Protein AF-A0A3B8UYK1-F1 (afdb_monomer_lite)

Secondary structure (DSSP, 8-state):
-HHHHHHHHHHHHTTTSTT---EE--HHHHHHHHHHHHHHHHTT--HHHHT--SS--BTTEEEETTEEEE--EE---S---TTS----HHHHHHHHHHHHHHHHHHHHHHHHHHHHHHHHHHT--

Sequence (125 aa):
TWKRNELLQDNISNIDTPGYRTRDVPVSEFQAAMRAARDRERSGIDMVSQGAGVFEDRAGIRFSDRSIELRPVEQGDNLLYHDGNDRNLEQLMQGLTENAMTFRFASELFRKSHDILRAAIRERP

Radius of gyration: 19.41 Å; chains: 1; bounding box: 40×34×56 Å

pLDDT: mean 79.28, std 11.57, range [50.59, 95.31]

Foldseek 3Di:
DVVQVVQLVVCVVCLVPQQDFRWGWPVVVVVVQVVVLVVCVVVVPPVVVVVRDSGDDDPQWDDDPPDIHGRIDTPDDPPQDPRRGDNPVVVSVVSVVVVVVVVVVVVVVVVVVVVVVVVVVVPPD

Structure (mmCIF, N/CA/C/O backbone):
data_AF-A0A3B8UYK1-F1
#
_entry.id   AF-A0A3B8UYK1-F1
#
loop_
_atom_site.group_PDB
_atom_site.id
_atom_site.type_symbol
_atom_site.label_atom_id
_atom_site.label_alt_id
_atom_site.label_comp_id
_atom_site.label_asym_id
_atom_site.label_entity_id
_atom_site.label_seq_id
_atom_site.pdbx_PDB_ins_code
_atom_site.Cartn_x
_atom_site.Cartn_y
_atom_site.Cartn_z
_atom_site.occupancy
_atom_site.B_iso_or_equiv
_atom_site.auth_seq_id
_atom_site.auth_comp_id
_atom_site.auth_asym_id
_atom_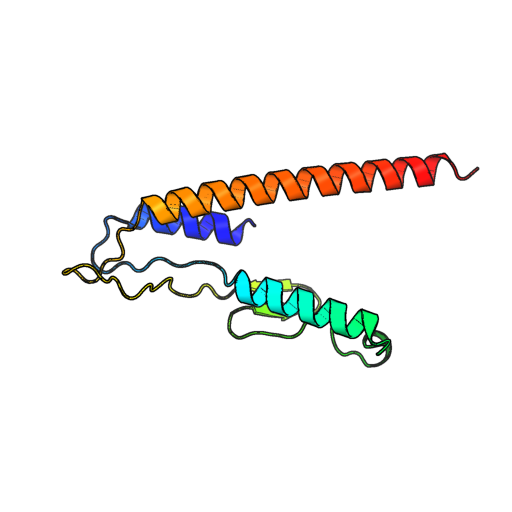site.auth_atom_id
_atom_site.pdbx_PDB_model_num
ATOM 1 N N . THR A 1 1 ? -0.490 -0.292 -1.442 1.00 62.81 1 THR A N 1
ATOM 2 C CA . THR A 1 1 ? -0.306 0.631 -0.297 1.00 62.81 1 THR A CA 1
ATOM 3 C C . THR A 1 1 ? -1.605 1.276 0.153 1.00 62.81 1 THR A C 1
ATOM 5 O O . THR A 1 1 ? -1.890 1.232 1.341 1.00 62.81 1 THR A O 1
ATOM 8 N N . TRP A 1 2 ? -2.430 1.799 -0.767 1.00 78.50 2 TRP A N 1
ATOM 9 C CA . TRP A 1 2 ? -3.728 2.413 -0.431 1.00 78.50 2 TRP A CA 1
ATOM 10 C C . TRP A 1 2 ? -4.655 1.469 0.362 1.00 78.50 2 TRP A C 1
ATOM 12 O O . TRP A 1 2 ? -5.131 1.838 1.428 1.00 78.50 2 TRP A O 1
ATOM 22 N N . LYS A 1 3 ? -4.794 0.213 -0.088 1.00 83.88 3 LYS A N 1
ATOM 23 C CA . LYS A 1 3 ? -5.695 -0.764 0.538 1.00 83.88 3 LYS A CA 1
ATOM 24 C C . LYS A 1 3 ? -5.285 -1.156 1.960 1.00 83.88 3 LYS A C 1
ATOM 26 O O . LYS A 1 3 ? -6.135 -1.281 2.826 1.00 83.88 3 LYS A O 1
ATOM 31 N N . ARG A 1 4 ? -3.978 -1.308 2.211 1.00 85.38 4 ARG A N 1
ATOM 32 C CA . ARG A 1 4 ? -3.447 -1.574 3.559 1.00 85.38 4 ARG A CA 1
ATOM 33 C C . ARG A 1 4 ? -3.725 -0.404 4.501 1.00 85.38 4 ARG A C 1
ATOM 35 O O . ARG A 1 4 ? -4.130 -0.617 5.631 1.00 85.38 4 ARG A O 1
ATOM 42 N N . ASN A 1 5 ? -3.539 0.828 4.024 1.00 86.81 5 ASN A N 1
ATOM 43 C CA . ASN A 1 5 ? -3.817 2.022 4.819 1.00 86.81 5 ASN A CA 1
ATOM 44 C C . ASN A 1 5 ? -5.304 2.150 5.183 1.00 86.81 5 ASN A C 1
ATOM 46 O O . ASN A 1 5 ? -5.615 2.469 6.322 1.00 86.81 5 ASN A O 1
ATOM 50 N N . GLU A 1 6 ? -6.202 1.879 4.233 1.00 87.94 6 GLU A N 1
ATOM 51 C CA . GLU A 1 6 ? -7.652 1.853 4.471 1.00 87.94 6 GLU A CA 1
ATOM 52 C C . GLU A 1 6 ? -8.018 0.853 5.581 1.00 87.94 6 GLU A C 1
ATOM 54 O O . GLU A 1 6 ? -8.705 1.220 6.528 1.00 87.94 6 GLU A O 1
ATOM 59 N N . LEU A 1 7 ? -7.484 -0.372 5.523 1.00 88.62 7 LEU A N 1
ATOM 60 C CA . LEU A 1 7 ? -7.725 -1.395 6.548 1.00 88.62 7 LEU A CA 1
ATOM 61 C C . LEU A 1 7 ? -7.158 -1.013 7.919 1.00 88.62 7 LEU A C 1
ATOM 63 O O . LEU A 1 7 ? -7.801 -1.252 8.932 1.00 88.62 7 LEU A O 1
ATOM 67 N N . LEU A 1 8 ? -5.969 -0.404 7.971 1.00 87.81 8 LEU A N 1
ATOM 68 C CA . LEU A 1 8 ? -5.386 0.042 9.238 1.00 87.81 8 LEU A CA 1
ATOM 69 C C . LEU A 1 8 ? -6.230 1.145 9.889 1.00 87.81 8 LEU A C 1
ATOM 71 O O . LEU A 1 8 ? -6.422 1.119 11.101 1.00 87.81 8 LEU A O 1
ATOM 75 N N . GLN A 1 9 ? -6.759 2.082 9.096 1.00 88.62 9 GLN A N 1
ATOM 76 C CA . GLN A 1 9 ? -7.676 3.109 9.598 1.00 88.62 9 GLN A CA 1
ATOM 77 C C . GLN A 1 9 ? -8.976 2.491 10.122 1.00 88.62 9 GLN A C 1
ATOM 79 O O . GLN A 1 9 ? -9.385 2.816 11.234 1.00 88.62 9 GLN A O 1
ATOM 84 N N . ASP A 1 10 ? -9.564 1.559 9.369 1.00 89.19 10 ASP A N 1
ATOM 85 C CA . ASP A 1 10 ? -10.775 0.833 9.767 1.00 89.19 10 ASP A CA 1
ATOM 86 C C . ASP A 1 10 ? -10.565 0.038 11.069 1.00 89.19 10 ASP A C 1
ATOM 88 O O . ASP A 1 10 ? -11.365 0.123 12.000 1.00 89.19 10 ASP A O 1
ATOM 92 N N . ASN A 1 11 ? -9.425 -0.647 11.205 1.00 88.56 11 ASN A N 1
ATOM 93 C CA . ASN A 1 11 ? -9.071 -1.373 12.427 1.00 88.56 11 ASN A CA 1
ATOM 94 C C . ASN A 1 11 ? -8.950 -0.454 13.649 1.00 88.56 11 ASN A C 1
ATOM 96 O O . ASN A 1 11 ? -9.392 -0.822 14.732 1.00 88.56 11 ASN A O 1
ATOM 100 N N . ILE A 1 12 ? -8.363 0.737 13.493 1.00 87.25 12 ILE A N 1
ATOM 101 C CA . ILE A 1 12 ? -8.212 1.696 14.599 1.00 87.25 12 ILE A CA 1
ATOM 102 C C . ILE A 1 12 ? -9.565 2.272 15.004 1.00 87.25 12 ILE A C 1
ATOM 104 O O . ILE A 1 12 ? -9.832 2.414 16.194 1.00 87.25 12 ILE A O 1
ATOM 108 N N . SER A 1 13 ? -10.429 2.588 14.037 1.00 87.94 13 SER A N 1
ATOM 109 C CA . SER A 1 13 ? -11.778 3.084 14.323 1.00 87.94 13 SER A CA 1
ATOM 110 C C . SER A 1 13 ? -12.642 2.053 15.047 1.00 87.94 13 SER A C 1
ATOM 112 O O . SER A 1 13 ? -13.459 2.434 15.882 1.00 87.94 13 SER A O 1
ATOM 114 N N . ASN A 1 14 ? -12.441 0.764 14.766 1.00 86.50 14 ASN A N 1
ATOM 115 C CA . ASN A 1 14 ? -13.242 -0.316 15.336 1.00 86.50 14 ASN A CA 1
ATOM 116 C C . ASN A 1 14 ? -12.577 -1.047 16.514 1.00 86.50 14 ASN A C 1
ATOM 118 O O . ASN A 1 14 ? -13.150 -2.016 17.004 1.00 86.50 14 ASN A O 1
ATOM 122 N N . ILE A 1 15 ? -11.423 -0.594 17.015 1.00 83.75 15 ILE A N 1
ATOM 123 C CA . ILE A 1 15 ? -10.671 -1.300 18.069 1.00 83.75 15 ILE A CA 1
ATOM 124 C C . ILE A 1 15 ? -11.477 -1.506 19.364 1.00 83.75 15 ILE A C 1
ATOM 126 O O . ILE A 1 15 ? -11.358 -2.537 20.025 1.00 83.75 15 ILE A O 1
ATOM 130 N N . ASP A 1 16 ? -12.350 -0.554 19.698 1.00 80.81 16 ASP A N 1
ATOM 131 C CA . ASP A 1 16 ? -13.222 -0.616 20.875 1.00 80.81 16 ASP A CA 1
ATOM 132 C C . ASP A 1 16 ? -14.561 -1.322 20.601 1.00 80.81 16 ASP A C 1
ATOM 134 O O . ASP A 1 16 ? -15.383 -1.474 21.508 1.00 80.81 16 ASP A O 1
ATOM 138 N N . THR A 1 17 ? -14.798 -1.775 19.365 1.00 83.12 17 THR A N 1
ATOM 139 C CA . THR A 1 17 ? -16.037 -2.457 18.978 1.00 83.12 17 THR A CA 1
ATOM 140 C C . THR A 1 17 ? -16.013 -3.907 19.475 1.00 83.12 17 THR A C 1
ATOM 142 O O . THR A 1 17 ? -15.138 -4.677 19.073 1.00 83.12 17 THR A O 1
ATOM 145 N N . PRO A 1 18 ? -16.968 -4.332 20.327 1.00 77.38 18 PRO A N 1
ATOM 146 C CA . PRO A 1 18 ? -17.000 -5.701 20.835 1.00 77.38 18 PRO A CA 1
ATOM 147 C C . PRO A 1 18 ? -17.088 -6.743 19.712 1.00 77.38 18 PRO A C 1
ATOM 149 O O . PRO A 1 18 ? -17.920 -6.629 18.813 1.00 77.38 18 PRO A O 1
ATOM 152 N N . GLY A 1 19 ? -16.249 -7.781 19.789 1.00 75.19 19 GLY A N 1
ATOM 153 C CA . GLY A 1 19 ? -16.205 -8.874 18.811 1.00 75.19 19 GLY A CA 1
ATOM 154 C C . GLY A 1 19 ? -15.595 -8.513 17.451 1.00 75.19 19 GLY A C 1
ATOM 155 O O . GLY A 1 19 ? -15.651 -9.339 16.537 1.00 75.19 19 GLY A O 1
ATOM 156 N N . TYR A 1 20 ? -15.028 -7.312 17.297 1.00 80.94 20 TYR A N 1
ATOM 157 C CA . TYR A 1 20 ? -14.304 -6.933 16.087 1.00 80.94 20 TYR A CA 1
ATOM 158 C C . TYR A 1 20 ? -13.000 -7.731 15.953 1.00 80.94 20 TYR A C 1
ATOM 160 O O . TYR A 1 20 ? -12.359 -8.090 16.940 1.00 80.94 20 TYR A O 1
ATOM 168 N N . ARG A 1 21 ? -12.617 -8.031 14.710 1.00 80.88 21 ARG A N 1
ATOM 169 C CA . ARG A 1 21 ? -11.355 -8.697 14.384 1.00 80.88 21 ARG A CA 1
ATOM 170 C C . ARG A 1 21 ? -10.598 -7.859 13.373 1.00 80.88 21 ARG A C 1
ATOM 172 O O . ARG A 1 21 ? -11.176 -7.351 12.411 1.00 80.88 21 ARG A O 1
ATOM 179 N N . THR A 1 22 ? -9.314 -7.671 13.643 1.00 84.00 22 THR A N 1
ATOM 180 C CA . THR A 1 22 ? -8.452 -6.840 12.815 1.00 84.00 22 THR A CA 1
ATOM 181 C C . THR A 1 22 ? -8.126 -7.566 11.515 1.00 84.00 22 THR A C 1
ATOM 183 O O . THR A 1 22 ? -7.993 -8.788 11.464 1.00 84.00 22 THR A O 1
ATOM 186 N N . ARG A 1 23 ? -7.999 -6.810 10.425 1.00 86.56 23 ARG A N 1
ATOM 187 C CA . ARG A 1 23 ? -7.675 -7.354 9.099 1.00 86.56 23 ARG A CA 1
ATOM 188 C C . ARG A 1 23 ? -6.438 -6.692 8.534 1.00 86.56 23 ARG A C 1
ATOM 190 O O . ARG A 1 23 ? -6.275 -5.481 8.664 1.00 86.56 23 ARG A O 1
ATOM 197 N N . ASP A 1 24 ? -5.609 -7.452 7.831 1.00 85.88 24 ASP A N 1
ATOM 198 C CA . ASP A 1 24 ? -4.484 -6.889 7.083 1.00 85.88 24 ASP A CA 1
ATOM 199 C C . ASP A 1 24 ? -4.365 -7.528 5.695 1.00 85.88 24 ASP A C 1
ATOM 201 O O . ASP A 1 24 ? -4.943 -8.578 5.389 1.00 85.88 24 ASP A O 1
ATOM 205 N N . VAL A 1 25 ? -3.630 -6.856 4.815 1.00 85.62 25 VAL A N 1
ATOM 206 C CA . VAL A 1 25 ? -3.259 -7.413 3.518 1.00 85.62 25 VAL A CA 1
ATOM 207 C C . VAL A 1 25 ? -2.208 -8.517 3.708 1.00 85.62 25 VAL A C 1
ATOM 209 O O . VAL A 1 25 ? -1.318 -8.388 4.550 1.00 85.62 25 VAL A O 1
ATOM 212 N N . PRO A 1 26 ? -2.239 -9.585 2.897 1.00 84.38 26 PRO A N 1
ATOM 213 C CA . PRO A 1 26 ? -1.303 -10.703 3.007 1.00 84.38 26 PRO A CA 1
ATOM 214 C C . PRO A 1 26 ? 0.084 -10.338 2.438 1.00 84.38 26 PRO A C 1
ATOM 216 O O . PRO A 1 26 ? 0.478 -10.754 1.348 1.00 84.38 26 PRO A O 1
ATOM 219 N N . VAL A 1 27 ? 0.854 -9.528 3.173 1.00 81.94 27 VAL A N 1
ATOM 220 C CA . VAL A 1 27 ? 2.180 -9.043 2.738 1.00 81.94 27 VAL A CA 1
ATOM 221 C C . VAL A 1 27 ? 3.158 -10.197 2.495 1.00 81.94 27 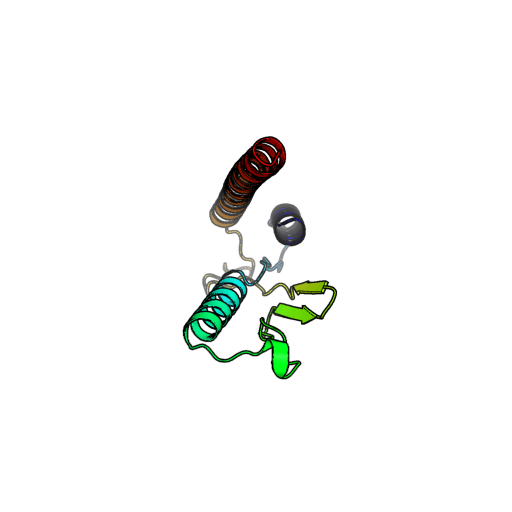VAL A C 1
ATOM 223 O O . VAL A 1 27 ? 3.924 -10.171 1.532 1.00 81.94 27 VAL A O 1
ATOM 226 N N . SER A 1 28 ? 3.127 -11.224 3.344 1.00 84.56 28 SER A N 1
ATOM 227 C CA . SER A 1 28 ? 3.991 -12.405 3.231 1.00 84.56 28 SER A CA 1
ATOM 228 C C . SER A 1 28 ? 3.748 -13.174 1.931 1.00 84.56 28 SER A C 1
ATOM 230 O O . SER A 1 28 ? 4.707 -13.553 1.256 1.00 84.56 28 SER A O 1
ATOM 232 N N . GLU A 1 29 ? 2.485 -13.341 1.536 1.00 84.44 29 GLU A N 1
ATOM 233 C CA . GLU A 1 29 ? 2.114 -13.985 0.274 1.00 84.44 29 GLU A CA 1
ATOM 234 C C . GLU A 1 29 ? 2.584 -13.168 -0.927 1.00 84.44 29 GLU A C 1
ATOM 236 O O . GLU A 1 29 ? 3.119 -13.735 -1.881 1.00 84.44 29 GLU A O 1
ATOM 241 N N . PHE A 1 30 ? 2.471 -11.837 -0.860 1.00 82.12 30 PHE A N 1
ATOM 242 C CA . PHE A 1 30 ? 2.968 -10.957 -1.916 1.00 82.12 30 PHE A CA 1
ATOM 243 C C . PHE A 1 30 ? 4.483 -11.101 -2.082 1.00 82.12 30 PHE A C 1
ATOM 245 O O . PHE A 1 30 ? 4.990 -11.282 -3.190 1.00 82.12 30 PHE A O 1
ATOM 252 N N . GLN A 1 31 ? 5.221 -11.075 -0.969 1.00 85.50 31 GLN A N 1
ATOM 253 C CA . GLN A 1 31 ? 6.669 -11.271 -0.986 1.00 85.50 31 GLN A CA 1
ATOM 254 C C . GLN A 1 31 ? 7.051 -12.661 -1.509 1.00 85.50 31 GLN A C 1
ATOM 256 O O . GLN A 1 31 ? 8.037 -12.786 -2.235 1.00 85.50 31 GLN A O 1
ATOM 261 N N . ALA A 1 32 ? 6.291 -13.702 -1.162 1.00 86.44 32 ALA A N 1
ATOM 262 C CA . ALA A 1 32 ? 6.510 -15.053 -1.669 1.00 86.44 32 ALA A CA 1
ATOM 263 C C . ALA A 1 32 ? 6.284 -15.133 -3.187 1.00 86.44 32 ALA A C 1
ATOM 265 O O . ALA A 1 32 ? 7.127 -15.690 -3.891 1.00 86.44 32 ALA A O 1
ATOM 266 N N . ALA A 1 33 ? 5.210 -14.522 -3.700 1.00 84.56 33 ALA A N 1
ATOM 267 C CA . ALA A 1 33 ? 4.938 -14.436 -5.135 1.00 84.56 33 ALA A CA 1
ATOM 268 C C . ALA A 1 33 ? 6.055 -13.688 -5.887 1.00 84.56 33 ALA A C 1
ATOM 270 O O . ALA A 1 33 ? 6.539 -14.173 -6.907 1.00 84.56 33 ALA A O 1
ATOM 271 N N . MET A 1 34 ? 6.541 -12.565 -5.342 1.00 84.25 34 MET A N 1
ATOM 272 C CA . MET A 1 34 ? 7.663 -11.800 -5.910 1.00 84.25 34 MET A CA 1
ATOM 273 C C . MET A 1 34 ? 8.983 -12.584 -5.928 1.00 84.25 34 MET A C 1
ATOM 275 O O . MET A 1 34 ? 9.739 -12.505 -6.897 1.00 84.25 34 MET A O 1
ATOM 279 N N . ARG A 1 35 ? 9.290 -13.330 -4.857 1.00 86.75 35 ARG A N 1
ATOM 280 C CA . ARG A 1 35 ? 10.489 -14.186 -4.806 1.00 86.75 35 ARG A CA 1
ATOM 281 C C . ARG A 1 35 ? 10.408 -15.283 -5.866 1.00 86.75 35 ARG A C 1
ATOM 283 O O . ARG A 1 35 ? 11.334 -15.401 -6.658 1.00 86.75 35 ARG A O 1
ATOM 290 N N . ALA A 1 36 ? 9.273 -15.979 -5.939 1.00 84.75 36 ALA A N 1
ATOM 291 C CA . ALA A 1 36 ? 9.042 -17.027 -6.928 1.00 84.75 36 ALA A CA 1
ATOM 292 C C . ALA A 1 36 ? 9.155 -16.507 -8.372 1.00 84.75 36 ALA A C 1
ATOM 294 O O . ALA A 1 36 ? 9.792 -17.152 -9.201 1.00 84.75 36 ALA A O 1
ATOM 295 N N . ALA A 1 37 ? 8.607 -15.323 -8.665 1.00 82.81 37 ALA A N 1
ATOM 296 C CA . ALA A 1 37 ? 8.736 -14.688 -9.977 1.00 82.81 37 ALA A CA 1
ATOM 297 C C . ALA A 1 37 ? 10.208 -14.428 -10.359 1.00 82.81 37 ALA A C 1
ATOM 299 O O . ALA A 1 37 ? 10.637 -14.795 -11.452 1.00 82.81 37 ALA A O 1
ATOM 300 N N . ARG A 1 38 ? 11.011 -13.873 -9.439 1.00 84.50 38 ARG A N 1
ATOM 301 C CA . ARG A 1 38 ? 12.458 -13.667 -9.655 1.00 84.50 38 ARG A CA 1
ATOM 302 C C . ARG A 1 38 ? 13.232 -14.965 -9.850 1.00 84.50 38 ARG A C 1
ATOM 304 O O . ARG A 1 38 ? 14.160 -15.005 -10.654 1.00 84.50 38 ARG A O 1
ATOM 311 N N . ASP A 1 39 ? 12.919 -15.993 -9.070 1.00 84.81 39 ASP A N 1
ATOM 312 C CA . ASP A 1 39 ? 13.629 -17.270 -9.157 1.00 84.81 39 ASP A CA 1
ATOM 313 C C . ASP A 1 39 ? 13.371 -17.931 -10.521 1.00 84.81 39 ASP A C 1
ATOM 315 O O . ASP A 1 39 ? 14.293 -18.485 -11.123 1.00 84.81 39 ASP A O 1
ATOM 319 N N . ARG A 1 40 ? 12.158 -17.772 -11.072 1.00 77.19 40 ARG A N 1
ATOM 320 C CA . ARG A 1 40 ? 11.817 -18.198 -12.440 1.00 77.19 40 ARG A CA 1
ATOM 321 C C . ARG A 1 40 ? 12.545 -17.395 -13.509 1.00 77.19 40 ARG A C 1
ATOM 323 O O . ARG A 1 40 ? 13.129 -18.002 -14.403 1.00 77.19 40 ARG A O 1
ATOM 330 N N . GLU A 1 41 ? 12.582 -16.069 -13.381 1.00 78.06 41 GLU A N 1
ATOM 331 C CA . GLU A 1 41 ? 13.352 -15.199 -14.281 1.00 78.06 41 GLU A CA 1
ATOM 332 C C . GLU A 1 41 ? 14.828 -15.631 -14.338 1.00 78.06 41 GLU A C 1
ATOM 334 O O . GLU A 1 41 ? 15.396 -15.806 -15.415 1.00 78.06 41 GLU A O 1
ATOM 339 N N . ARG A 1 42 ? 15.435 -15.908 -13.176 1.00 80.75 42 ARG A N 1
ATOM 340 C CA . ARG A 1 42 ? 16.818 -16.407 -13.087 1.00 80.75 42 ARG A CA 1
ATOM 341 C C . ARG A 1 42 ? 17.010 -17.798 -13.681 1.00 80.75 42 ARG A C 1
ATOM 343 O O . ARG A 1 42 ? 18.095 -18.088 -14.174 1.00 80.75 42 ARG A O 1
ATOM 350 N N . SER A 1 43 ? 15.991 -18.652 -13.622 1.00 79.56 43 SER A N 1
ATOM 351 C CA . SER A 1 43 ? 16.045 -20.005 -14.188 1.00 79.56 43 SER A CA 1
ATOM 352 C C . SER A 1 43 ? 15.994 -20.036 -15.723 1.00 79.56 43 SER A C 1
ATOM 354 O O . SER A 1 43 ? 16.165 -21.102 -16.307 1.00 79.56 43 SER A O 1
ATOM 356 N N . GLY A 1 44 ? 15.793 -18.888 -16.386 1.00 68.25 44 GLY A N 1
ATOM 357 C CA . GLY A 1 44 ? 15.803 -18.781 -17.849 1.00 68.25 44 GLY A CA 1
ATOM 358 C C . GLY A 1 44 ? 14.569 -19.375 -18.536 1.00 68.25 44 GLY A C 1
ATOM 359 O O . GLY A 1 44 ? 14.560 -19.516 -19.757 1.00 68.25 44 GLY A O 1
ATOM 360 N N . ILE A 1 45 ? 13.529 -19.726 -17.773 1.00 63.47 45 ILE A N 1
ATOM 361 C CA . ILE A 1 45 ? 12.241 -20.160 -18.316 1.00 63.47 45 ILE A CA 1
ATOM 362 C C . ILE A 1 45 ? 11.502 -18.910 -18.806 1.00 63.47 45 ILE A C 1
ATOM 364 O O . ILE A 1 45 ? 10.981 -18.130 -18.008 1.00 63.47 45 ILE A O 1
ATOM 368 N N . ASP A 1 46 ? 11.476 -18.712 -20.124 1.00 60.12 46 ASP A N 1
ATOM 369 C CA . ASP A 1 46 ? 10.767 -17.610 -20.777 1.00 60.12 46 ASP A CA 1
ATOM 370 C C . ASP A 1 46 ? 9.242 -17.821 -20.712 1.00 60.12 46 ASP A C 1
ATOM 372 O O . ASP A 1 46 ? 8.609 -18.372 -21.614 1.00 60.12 46 ASP A O 1
ATOM 376 N N . MET A 1 47 ? 8.642 -17.410 -19.593 1.00 58.16 47 MET A N 1
ATOM 377 C CA . MET A 1 47 ? 7.192 -17.466 -19.365 1.00 58.16 47 MET A CA 1
ATOM 378 C C . MET A 1 47 ? 6.399 -16.523 -20.279 1.00 58.16 47 MET A C 1
ATOM 380 O O . MET A 1 47 ? 5.232 -16.798 -20.563 1.00 58.16 47 MET A O 1
ATOM 384 N N . VAL A 1 48 ? 7.022 -15.448 -20.782 1.00 55.72 48 VAL A N 1
ATOM 385 C CA . VAL A 1 48 ? 6.367 -14.477 -21.678 1.00 55.72 48 VAL A CA 1
ATOM 386 C C . VAL A 1 48 ? 6.001 -15.141 -23.010 1.00 55.72 48 VAL A C 1
ATOM 388 O O . VAL A 1 48 ? 4.953 -14.841 -23.579 1.00 55.72 48 VAL A O 1
ATOM 391 N N . SER A 1 49 ? 6.802 -16.113 -23.458 1.00 54.34 49 SER A N 1
ATOM 392 C CA . SER A 1 49 ? 6.540 -16.913 -24.661 1.00 54.34 49 SER A CA 1
ATOM 393 C C . SER A 1 49 ? 5.354 -17.885 -24.515 1.00 54.34 49 SER A C 1
ATOM 395 O O . SER A 1 49 ? 4.687 -18.188 -25.504 1.00 54.34 49 SER A O 1
ATOM 397 N N . GLN A 1 50 ? 5.040 -18.347 -23.297 1.00 55.28 50 GLN A N 1
ATOM 398 C CA . GLN A 1 50 ? 3.989 -19.350 -23.045 1.00 55.28 50 GLN A CA 1
ATOM 399 C C . GLN A 1 50 ? 2.644 -18.771 -22.574 1.00 55.28 50 GLN A C 1
ATOM 401 O O . GLN A 1 50 ? 1.712 -19.532 -22.318 1.00 55.28 50 GLN A O 1
ATOM 406 N N . GLY A 1 51 ? 2.512 -17.446 -22.452 1.00 53.69 51 GLY A N 1
ATOM 407 C CA . GLY A 1 51 ? 1.268 -16.812 -21.995 1.00 53.69 51 GLY A CA 1
ATOM 408 C C . GLY A 1 51 ? 0.924 -17.083 -20.523 1.00 53.69 51 GLY A C 1
ATOM 409 O O . GLY A 1 51 ? -0.181 -16.771 -20.086 1.00 53.69 51 GLY A O 1
ATOM 410 N N . ALA A 1 52 ? 1.857 -17.647 -19.750 1.00 59.00 52 ALA A N 1
ATOM 411 C CA . ALA A 1 52 ? 1.728 -17.791 -18.307 1.00 59.00 52 ALA A CA 1
ATOM 412 C C . ALA A 1 52 ? 2.206 -16.490 -17.641 1.00 59.00 52 ALA A C 1
ATOM 414 O O . ALA A 1 52 ? 3.346 -16.069 -17.832 1.00 59.00 52 ALA A O 1
ATOM 415 N N . GLY A 1 53 ? 1.328 -15.821 -16.889 1.00 65.12 53 GLY A N 1
ATOM 416 C CA . GLY A 1 53 ? 1.648 -14.550 -16.235 1.00 65.12 53 GLY A CA 1
ATOM 417 C C . GLY A 1 53 ? 2.819 -14.672 -15.254 1.00 65.12 53 GLY A C 1
ATOM 418 O O . GLY A 1 53 ? 2.928 -15.661 -14.542 1.00 65.12 53 GLY A O 1
ATOM 419 N N . VAL A 1 54 ? 3.681 -13.649 -15.188 1.00 70.25 54 VAL A N 1
ATOM 420 C CA . VAL A 1 54 ? 4.915 -13.610 -14.362 1.00 70.25 54 VAL A CA 1
ATOM 421 C C . VAL A 1 54 ? 4.658 -13.887 -12.870 1.00 70.25 54 VAL A C 1
ATOM 423 O O . VAL A 1 54 ? 5.533 -14.386 -12.158 1.00 70.25 54 VAL A O 1
ATOM 426 N N . PHE A 1 55 ? 3.451 -13.583 -12.396 1.00 77.12 55 PHE A N 1
ATOM 427 C CA . PHE A 1 55 ? 3.023 -13.782 -11.018 1.00 77.12 55 PHE A CA 1
ATOM 428 C C . PHE A 1 55 ? 1.990 -14.901 -10.922 1.00 77.12 55 PHE A C 1
ATOM 430 O O . PHE A 1 55 ? 1.090 -15.003 -11.748 1.00 77.12 55 PHE A O 1
ATOM 437 N N . GLU A 1 56 ? 2.106 -15.710 -9.872 1.00 79.56 56 GLU A N 1
ATOM 438 C CA . GLU A 1 56 ? 1.124 -16.742 -9.545 1.00 79.56 56 GLU A CA 1
ATOM 439 C C . GLU A 1 56 ? 0.148 -16.250 -8.481 1.00 79.56 56 GLU A C 1
ATOM 441 O O . GLU A 1 56 ? 0.556 -15.623 -7.496 1.00 79.56 56 GLU A O 1
ATOM 446 N N . ASP A 1 57 ? -1.120 -16.618 -8.653 1.00 81.81 57 ASP A N 1
ATOM 447 C CA . ASP A 1 57 ? -2.166 -16.428 -7.654 1.00 81.81 57 ASP A CA 1
ATOM 448 C C . ASP A 1 57 ? -1.817 -17.135 -6.333 1.00 81.81 57 ASP A C 1
ATOM 450 O O . ASP A 1 57 ? -1.240 -18.226 -6.288 1.00 81.81 57 ASP A O 1
ATOM 454 N N . ARG A 1 58 ? -2.201 -16.498 -5.229 1.00 82.56 58 ARG A N 1
ATOM 455 C CA . ARG A 1 58 ? -2.089 -17.006 -3.858 1.00 82.56 58 ARG A CA 1
ATOM 456 C C . ARG A 1 58 ? -3.451 -16.916 -3.167 1.00 82.56 58 ARG A C 1
ATOM 458 O O . ARG A 1 58 ? -4.389 -16.321 -3.692 1.00 82.56 58 ARG A O 1
ATOM 465 N N . ALA A 1 59 ? -3.576 -17.524 -1.988 1.00 80.69 59 ALA A N 1
ATOM 466 C CA . ALA A 1 59 ? -4.847 -17.598 -1.265 1.00 80.69 59 ALA A CA 1
ATOM 467 C C . ALA A 1 59 ? -5.464 -16.207 -1.016 1.00 80.69 59 ALA A C 1
ATOM 469 O O . ALA A 1 59 ? -6.672 -16.017 -1.192 1.00 80.69 59 ALA A 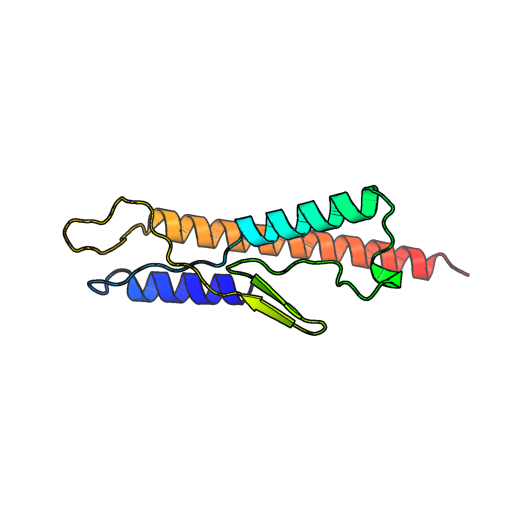O 1
ATOM 470 N N . GLY A 1 60 ? -4.625 -15.234 -0.665 1.00 80.69 60 GLY A N 1
ATOM 471 C CA . GLY A 1 60 ? -5.008 -13.860 -0.379 1.00 80.69 60 GLY A CA 1
ATOM 472 C C . GLY A 1 60 ? -4.713 -12.852 -1.499 1.00 80.69 60 GLY A C 1
ATOM 473 O O . GLY A 1 60 ? -5.021 -11.670 -1.337 1.00 80.69 60 GLY A O 1
ATOM 474 N N . ILE A 1 61 ? -4.123 -13.268 -2.627 1.00 82.31 61 ILE A N 1
ATOM 475 C CA . ILE A 1 61 ? -3.729 -12.355 -3.716 1.00 82.31 61 ILE A CA 1
ATOM 476 C C . ILE A 1 61 ? -4.053 -12.961 -5.071 1.00 82.31 61 ILE A C 1
ATOM 478 O O . ILE A 1 61 ? -3.548 -14.029 -5.409 1.00 82.31 61 ILE A O 1
ATOM 482 N N . ARG A 1 62 ? -4.824 -12.228 -5.874 1.00 83.94 62 ARG A N 1
ATOM 483 C CA . ARG A 1 62 ? -5.082 -12.569 -7.271 1.00 83.94 62 ARG A CA 1
ATOM 484 C C . ARG A 1 62 ? -4.389 -11.588 -8.203 1.00 83.94 62 ARG A C 1
ATOM 486 O O . ARG A 1 62 ? -4.589 -10.377 -8.076 1.00 83.94 62 ARG A O 1
ATOM 493 N N . PHE A 1 63 ? -3.612 -12.106 -9.143 1.00 80.12 63 PHE A N 1
ATOM 494 C CA . PHE A 1 63 ? -2.974 -11.341 -10.203 1.00 80.12 63 PHE A CA 1
ATOM 495 C C . PHE A 1 63 ? -3.769 -11.532 -11.496 1.00 80.12 63 PHE A C 1
ATOM 497 O O . PHE A 1 63 ? -3.910 -12.634 -12.015 1.00 80.12 63 PHE A O 1
ATOM 504 N N . SER A 1 64 ? -4.315 -10.437 -12.010 1.00 78.88 64 SER A N 1
ATOM 505 C CA . SER A 1 64 ? -4.971 -10.360 -13.313 1.00 78.88 64 SER A CA 1
ATOM 506 C C . SER A 1 64 ? -4.129 -9.494 -14.247 1.00 78.88 64 SER A C 1
ATOM 508 O O . SER A 1 64 ? -3.365 -8.645 -13.785 1.00 78.88 64 SER A O 1
ATOM 510 N N . ASP A 1 65 ? -4.318 -9.636 -15.559 1.00 70.81 65 ASP A N 1
ATOM 511 C CA . ASP A 1 65 ? -3.607 -8.863 -16.592 1.00 70.81 65 ASP A CA 1
ATOM 512 C C . ASP A 1 65 ? -3.679 -7.341 -16.382 1.00 70.81 65 ASP A C 1
ATOM 514 O O . ASP A 1 65 ? -2.845 -6.589 -16.885 1.00 70.81 65 ASP A O 1
ATOM 518 N N . ARG A 1 66 ? -4.702 -6.863 -15.662 1.00 76.38 66 ARG A N 1
ATOM 519 C CA . ARG A 1 66 ? -4.964 -5.431 -15.447 1.00 76.38 66 ARG A CA 1
ATOM 520 C C . ARG A 1 66 ? -5.123 -5.024 -13.988 1.00 76.38 66 ARG A C 1
ATOM 522 O O . ARG A 1 66 ? -5.280 -3.834 -13.719 1.00 76.38 66 ARG A O 1
ATOM 529 N N . SER A 1 67 ? -5.126 -5.963 -13.046 1.00 77.00 67 SER A N 1
ATOM 530 C CA . SER A 1 67 ? -5.391 -5.642 -11.643 1.00 77.00 67 SER A CA 1
ATOM 531 C C . SER A 1 67 ? -4.763 -6.637 -10.678 1.00 77.00 67 SER A C 1
ATOM 533 O O . SER A 1 67 ? -4.517 -7.794 -11.001 1.00 77.00 67 SER A O 1
ATOM 535 N N . ILE A 1 68 ? -4.528 -6.161 -9.457 1.00 81.69 68 ILE A N 1
ATOM 536 C CA . ILE A 1 68 ? -4.179 -6.998 -8.314 1.00 81.69 68 ILE A CA 1
ATOM 537 C C . ILE A 1 68 ? -5.354 -6.917 -7.349 1.00 81.69 68 ILE A C 1
ATOM 539 O O . ILE A 1 68 ? -5.694 -5.831 -6.871 1.00 81.69 68 ILE A O 1
ATOM 543 N N . GLU A 1 69 ? -5.974 -8.056 -7.069 1.00 83.94 69 GLU A N 1
ATOM 544 C CA . GLU A 1 69 ? -7.016 -8.173 -6.058 1.00 83.94 69 GLU A CA 1
ATOM 545 C C . GLU A 1 69 ? -6.387 -8.683 -4.761 1.00 83.94 69 GLU A C 1
ATOM 547 O O . GLU A 1 69 ? -5.761 -9.742 -4.728 1.00 83.94 69 GLU A O 1
ATOM 552 N N . LEU A 1 70 ? -6.534 -7.909 -3.687 1.00 83.50 70 LEU A N 1
ATOM 553 C CA . LEU A 1 70 ? -6.076 -8.282 -2.352 1.00 83.50 70 LEU A CA 1
ATOM 554 C C . LEU A 1 70 ? -7.287 -8.731 -1.547 1.00 83.50 70 LEU A C 1
ATOM 556 O O . LEU A 1 70 ? -8.241 -7.965 -1.404 1.00 83.50 70 LEU A O 1
ATOM 560 N N . ARG A 1 71 ? -7.234 -9.943 -0.999 1.00 85.62 71 ARG A N 1
ATOM 561 C CA . ARG A 1 71 ? -8.237 -10.471 -0.076 1.00 85.62 71 ARG A CA 1
ATOM 562 C C . ARG A 1 71 ? -7.661 -10.330 1.332 1.00 85.62 71 ARG A C 1
ATOM 564 O O . ARG A 1 71 ? -6.726 -11.059 1.663 1.00 85.62 71 ARG A O 1
ATOM 571 N N . PRO A 1 72 ? -8.138 -9.356 2.126 1.00 81.31 72 PRO A N 1
ATOM 572 C CA .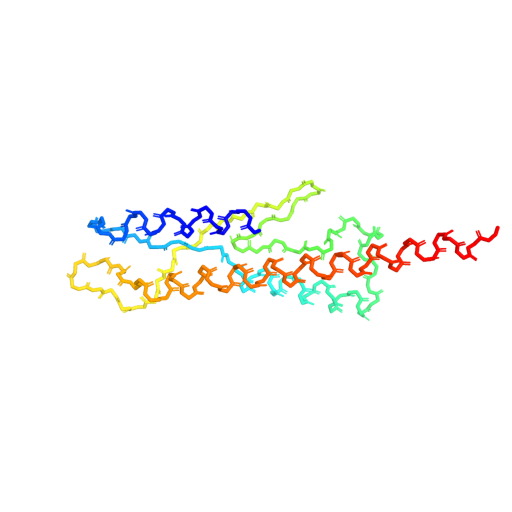 PRO A 1 72 ? -7.650 -9.172 3.481 1.00 81.31 72 PRO A CA 1
ATOM 573 C C . PRO A 1 72 ? -7.907 -10.434 4.293 1.00 81.31 72 PRO A C 1
ATOM 575 O O . PRO A 1 72 ? -8.967 -11.051 4.171 1.00 81.31 72 PRO A O 1
ATOM 578 N N . VAL A 1 73 ? -6.931 -10.799 5.107 1.00 80.94 73 VAL A N 1
ATOM 579 C CA . VAL A 1 73 ? -7.041 -11.913 6.042 1.00 80.94 73 VAL A CA 1
ATOM 580 C C . VAL A 1 73 ? -7.186 -11.343 7.443 1.00 80.94 73 VAL A C 1
ATOM 582 O O . VAL A 1 73 ? -6.616 -10.296 7.756 1.00 80.94 73 VAL A O 1
ATOM 585 N N . GLU A 1 74 ? -7.989 -12.009 8.267 1.00 77.38 74 GLU A N 1
ATOM 586 C CA . GLU A 1 74 ? -8.079 -11.687 9.690 1.00 77.38 74 GLU A CA 1
ATOM 587 C C . GLU A 1 74 ? -6.683 -11.875 10.308 1.00 77.38 74 GLU A C 1
ATOM 589 O O . GLU A 1 74 ? -6.075 -12.941 10.159 1.00 77.38 74 GLU A O 1
ATOM 594 N N . GLN A 1 75 ? -6.160 -10.840 10.966 1.00 66.38 75 GLN A N 1
ATOM 595 C CA . GLN A 1 75 ? -5.013 -10.978 11.853 1.00 66.38 75 GLN A CA 1
ATOM 596 C C . GLN A 1 75 ? -5.533 -11.661 13.115 1.00 66.38 75 GLN A C 1
ATOM 598 O O . GLN A 1 75 ? -6.358 -11.130 13.847 1.00 66.38 75 GLN A O 1
ATOM 603 N N . GLY A 1 76 ? -5.115 -12.905 13.308 1.00 57.72 76 GLY A N 1
ATOM 604 C CA . GLY A 1 76 ? -5.434 -13.675 14.495 1.00 57.72 76 GLY A CA 1
ATOM 605 C C . GLY A 1 76 ? -4.149 -14.250 15.038 1.00 57.72 76 GLY A C 1
ATOM 606 O O . GLY A 1 76 ? -3.853 -15.416 14.782 1.00 57.72 76 GLY A O 1
ATOM 607 N N . ASP A 1 77 ? -3.378 -13.439 15.761 1.00 54.44 77 ASP A N 1
ATOM 608 C CA . ASP A 1 77 ? -2.490 -14.046 16.740 1.00 54.44 77 ASP A CA 1
ATOM 609 C C . ASP A 1 77 ? -3.380 -14.593 17.859 1.00 54.44 77 ASP A C 1
ATOM 611 O O . ASP A 1 77 ? -4.369 -13.982 18.260 1.00 54.44 77 ASP A O 1
ATOM 615 N N . ASN A 1 78 ? -3.081 -15.802 18.313 1.00 53.25 78 ASN A N 1
ATOM 616 C CA . ASN A 1 78 ? -3.917 -16.647 19.173 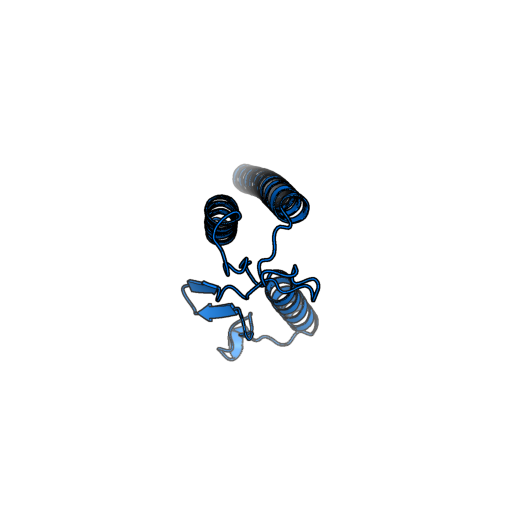1.00 53.25 78 ASN A CA 1
ATOM 617 C C . ASN A 1 78 ? -4.105 -16.094 20.615 1.00 53.25 78 ASN A C 1
ATOM 619 O O . ASN A 1 78 ? -4.380 -16.846 21.549 1.00 53.25 78 ASN A O 1
ATOM 623 N N . LEU A 1 79 ? -3.939 -14.785 20.813 1.00 54.12 79 LEU A N 1
ATOM 624 C CA . LEU A 1 79 ? -4.142 -14.034 22.048 1.00 54.12 79 LEU A CA 1
ATOM 625 C C . LEU A 1 79 ? -5.483 -13.294 21.980 1.00 54.12 79 LEU A C 1
ATOM 627 O O . LEU A 1 79 ? -5.560 -12.076 22.090 1.00 54.12 79 LEU A O 1
ATOM 631 N N . LEU A 1 80 ? -6.562 -14.049 21.787 1.00 58.00 80 LEU A N 1
ATOM 632 C CA . LEU A 1 80 ? -7.907 -13.515 21.975 1.00 58.00 80 LEU A CA 1
ATOM 633 C C . LEU A 1 80 ? -8.038 -13.085 23.442 1.00 58.00 80 LEU A C 1
ATOM 635 O O . LEU A 1 80 ? -7.810 -13.894 24.349 1.00 58.00 80 LEU A O 1
ATOM 639 N N . TYR A 1 81 ? -8.404 -11.827 23.688 1.00 59.72 81 TYR A N 1
ATOM 640 C CA . TYR A 1 81 ? -8.770 -11.387 25.032 1.00 59.72 81 TYR A CA 1
ATOM 641 C C . TYR A 1 81 ? -10.021 -12.147 25.505 1.00 59.72 81 TYR A C 1
ATOM 643 O O . TYR A 1 81 ? -10.720 -12.800 24.727 1.00 59.72 81 TYR A O 1
ATOM 651 N N . HIS A 1 82 ? -10.336 -12.072 26.800 1.00 63.62 82 HIS A N 1
ATOM 652 C CA . HIS A 1 82 ? -11.490 -12.773 27.380 1.00 63.62 82 HIS A CA 1
ATOM 653 C C . HIS A 1 82 ? -12.851 -12.373 26.769 1.00 63.62 82 HIS A C 1
ATOM 655 O O . HIS A 1 82 ? -13.839 -13.069 26.992 1.00 63.62 82 HIS A O 1
ATOM 661 N N . ASP A 1 83 ? -12.909 -11.281 25.999 1.00 56.56 83 ASP A N 1
ATOM 662 C CA . ASP A 1 83 ? -14.077 -10.808 25.245 1.00 56.56 83 ASP A CA 1
ATOM 663 C C . ASP A 1 83 ? -14.053 -11.200 23.750 1.00 56.56 83 ASP A C 1
ATOM 665 O O . ASP A 1 83 ? -14.964 -10.842 23.004 1.00 56.56 83 ASP A O 1
ATOM 669 N N . GLY A 1 84 ? -13.025 -11.930 23.304 1.00 60.12 84 GLY A N 1
ATOM 670 C CA . GLY A 1 84 ? -12.830 -12.324 21.909 1.00 60.12 84 GLY A CA 1
ATOM 671 C C . GLY A 1 84 ? -12.405 -11.186 20.978 1.00 60.12 84 GLY A C 1
ATOM 672 O O . GLY A 1 84 ? -12.375 -11.405 19.766 1.00 60.12 84 GLY A O 1
ATOM 673 N N . ASN A 1 85 ? -12.099 -10.002 21.519 1.00 61.66 85 ASN A N 1
ATOM 674 C CA . ASN A 1 85 ? -11.563 -8.876 20.764 1.00 61.66 85 ASN A CA 1
ATOM 675 C C . ASN A 1 85 ? -10.028 -8.969 20.702 1.00 61.66 85 ASN A C 1
ATOM 677 O O . ASN A 1 85 ? -9.395 -9.477 21.630 1.00 61.66 85 ASN A O 1
ATOM 681 N N . ASP A 1 86 ? -9.432 -8.465 19.625 1.00 66.12 86 ASP A N 1
ATOM 682 C CA . ASP A 1 86 ? -7.982 -8.312 19.479 1.00 66.12 86 ASP A CA 1
ATOM 683 C C . ASP A 1 86 ? -7.631 -6.825 19.617 1.00 66.12 86 ASP A C 1
ATOM 685 O O . ASP A 1 86 ? -7.638 -6.052 18.658 1.00 66.12 86 ASP A O 1
ATOM 689 N N . ARG A 1 87 ? -7.404 -6.397 20.862 1.00 66.81 87 ARG A N 1
ATOM 690 C CA . ARG A 1 87 ? -7.134 -4.995 21.211 1.00 66.81 87 ARG A CA 1
ATOM 691 C C . ARG A 1 87 ? -5.638 -4.683 21.202 1.00 66.81 87 ARG A C 1
ATOM 693 O O . ARG A 1 87 ? -5.126 -4.100 22.157 1.00 66.81 87 ARG A O 1
ATOM 700 N N . ASN A 1 88 ? -4.910 -5.058 20.155 1.00 74.56 88 ASN A N 1
ATOM 701 C CA . ASN A 1 88 ? -3.485 -4.741 20.064 1.00 74.56 88 ASN A CA 1
ATOM 702 C C . ASN A 1 88 ? -3.229 -3.404 19.342 1.00 74.56 88 ASN A C 1
ATOM 704 O O . ASN A 1 88 ? -2.786 -3.351 18.192 1.00 74.56 88 ASN A O 1
ATOM 708 N N . LEU A 1 89 ? -3.508 -2.292 20.034 1.00 79.25 89 LEU A N 1
ATOM 709 C CA . LEU A 1 89 ? -3.265 -0.941 19.507 1.00 79.25 89 LEU A CA 1
ATOM 710 C C . LEU A 1 89 ? -1.791 -0.721 19.143 1.00 79.25 89 LEU A C 1
ATOM 712 O O . LEU A 1 89 ? -1.495 -0.059 18.151 1.00 79.25 89 LEU A O 1
ATOM 716 N N . GLU A 1 90 ? -0.869 -1.276 19.931 1.00 82.19 90 GLU A N 1
ATOM 717 C CA . GLU A 1 90 ? 0.570 -1.136 19.706 1.00 82.19 90 GLU A CA 1
ATOM 718 C C . GLU A 1 90 ? 0.987 -1.753 18.366 1.00 82.19 90 GLU A C 1
ATOM 720 O O . GLU A 1 90 ? 1.651 -1.093 17.564 1.00 82.19 90 GLU A O 1
ATOM 725 N N . GLN A 1 91 ? 0.511 -2.962 18.065 1.00 82.50 91 GLN A N 1
ATOM 726 C CA . GLN A 1 91 ? 0.763 -3.626 16.785 1.00 82.50 91 GLN A CA 1
ATOM 727 C C . GLN A 1 91 ? 0.121 -2.883 15.604 1.00 82.50 91 GLN A C 1
ATOM 729 O O . GLN A 1 91 ? 0.742 -2.751 14.546 1.00 82.50 91 GLN A O 1
ATOM 734 N N . LEU A 1 92 ? -1.082 -2.323 15.777 1.00 83.31 92 LEU A N 1
ATOM 735 C CA . LEU A 1 92 ? -1.724 -1.492 14.748 1.00 83.31 92 LEU A CA 1
ATOM 736 C C . LEU A 1 92 ? -0.935 -0.200 14.476 1.00 83.31 92 LEU A C 1
ATOM 738 O O . LEU A 1 92 ? -0.715 0.165 13.316 1.00 83.31 92 LEU A O 1
ATOM 742 N N . MET A 1 93 ? -0.455 0.473 15.526 1.00 85.88 93 MET A N 1
ATOM 743 C CA . MET A 1 93 ? 0.399 1.662 15.409 1.00 85.88 93 MET A CA 1
ATOM 744 C C . MET A 1 93 ? 1.754 1.332 14.769 1.00 85.88 93 MET A C 1
ATOM 746 O O . MET A 1 93 ? 2.250 2.088 13.922 1.00 85.88 93 MET A O 1
ATOM 750 N N . GLN A 1 94 ? 2.335 0.181 15.115 1.00 89.25 94 GLN A N 1
ATOM 751 C CA . GLN A 1 94 ? 3.536 -0.340 14.469 1.00 89.25 94 GLN A CA 1
ATOM 752 C C . GLN A 1 94 ? 3.294 -0.567 12.971 1.00 89.25 94 GLN A C 1
ATOM 754 O O . GLN A 1 94 ? 4.087 -0.101 12.149 1.00 89.25 94 GLN A O 1
ATOM 759 N N . GLY A 1 95 ? 2.178 -1.203 12.602 1.00 86.75 95 GLY A N 1
ATOM 760 C CA . GLY A 1 95 ? 1.796 -1.453 11.210 1.00 86.75 95 GLY A CA 1
ATOM 761 C C . GLY A 1 95 ? 1.592 -0.171 10.395 1.00 86.75 95 GLY A C 1
ATOM 762 O O . GLY A 1 95 ? 2.054 -0.082 9.254 1.00 86.75 95 GLY A O 1
ATOM 763 N N . LEU A 1 96 ? 0.975 0.862 10.981 1.00 86.62 96 LEU A N 1
ATOM 764 C CA . LEU A 1 96 ? 0.871 2.187 10.354 1.00 86.62 96 LEU A CA 1
ATOM 765 C C . LEU A 1 96 ? 2.244 2.805 10.087 1.00 86.62 96 LEU A C 1
ATOM 767 O O . LEU A 1 96 ? 2.500 3.301 8.985 1.00 86.62 96 LEU A O 1
ATOM 771 N N . THR A 1 97 ? 3.127 2.761 11.085 1.00 90.25 97 THR A N 1
ATOM 772 C CA . THR A 1 97 ? 4.481 3.314 10.978 1.00 90.25 97 THR A CA 1
ATOM 773 C C . THR A 1 97 ? 5.279 2.571 9.907 1.00 90.25 97 THR A C 1
ATOM 775 O O . THR A 1 97 ? 5.890 3.201 9.043 1.00 90.25 97 THR A O 1
ATOM 778 N N . GLU A 1 98 ? 5.213 1.238 9.891 1.00 88.81 98 GLU A N 1
ATOM 779 C CA . GLU A 1 98 ? 5.843 0.399 8.870 1.00 88.81 98 GLU A CA 1
ATOM 780 C C . GLU A 1 98 ? 5.327 0.734 7.462 1.00 88.81 98 GLU A C 1
ATOM 782 O O . GLU A 1 98 ? 6.121 0.933 6.535 1.00 88.81 98 GLU A O 1
ATOM 787 N N . ASN A 1 99 ? 4.008 0.848 7.285 1.00 87.00 99 ASN A N 1
ATOM 788 C CA . ASN A 1 99 ? 3.406 1.180 5.995 1.00 87.00 99 ASN A CA 1
ATOM 789 C C . ASN A 1 99 ? 3.835 2.580 5.515 1.00 87.00 99 ASN A C 1
ATOM 791 O O . ASN A 1 99 ? 4.181 2.756 4.342 1.00 87.00 99 ASN A O 1
ATOM 795 N N . ALA A 1 100 ? 3.885 3.563 6.421 1.00 87.56 100 ALA A N 1
ATOM 796 C CA . ALA A 1 100 ? 4.356 4.913 6.121 1.00 87.56 100 ALA A CA 1
ATOM 797 C C . ALA A 1 100 ? 5.844 4.937 5.725 1.00 87.56 100 ALA A C 1
ATOM 799 O O . ALA A 1 100 ? 6.209 5.588 4.742 1.00 87.56 100 ALA A O 1
ATOM 800 N N . MET A 1 101 ? 6.702 4.202 6.442 1.00 89.81 101 MET A N 1
ATOM 801 C CA . MET A 1 101 ? 8.124 4.066 6.103 1.00 89.81 101 MET A CA 1
ATOM 802 C C . MET A 1 101 ? 8.319 3.375 4.748 1.00 89.81 101 MET A C 1
ATOM 804 O O . MET A 1 101 ? 9.065 3.871 3.904 1.00 89.81 101 MET A O 1
ATOM 808 N N . THR A 1 102 ? 7.588 2.286 4.503 1.00 86.75 102 THR A N 1
ATOM 809 C CA . THR A 1 102 ? 7.623 1.540 3.235 1.00 86.75 102 THR A CA 1
ATOM 810 C C . THR A 1 102 ? 7.233 2.430 2.0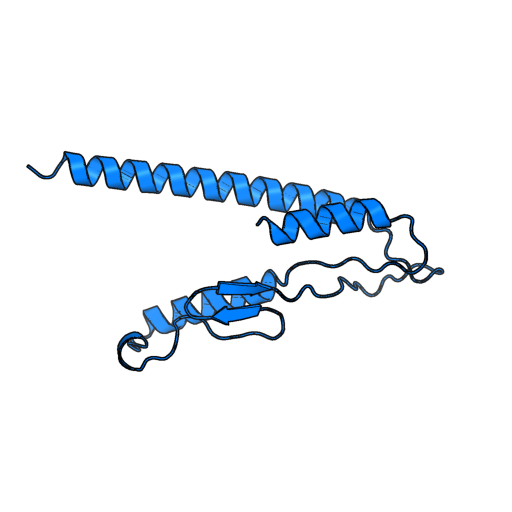55 1.00 86.75 102 THR A C 1
ATOM 812 O O . THR A 1 102 ? 7.895 2.419 1.016 1.00 86.75 102 THR A O 1
ATOM 815 N N . PHE A 1 103 ? 6.188 3.248 2.211 1.00 84.06 103 PHE A N 1
ATOM 816 C CA . PHE A 1 103 ? 5.762 4.193 1.180 1.00 84.06 103 PHE A CA 1
ATOM 817 C C . PHE A 1 103 ? 6.828 5.251 0.871 1.00 84.06 103 PHE A C 1
ATOM 819 O O . PHE A 1 103 ? 7.089 5.542 -0.302 1.00 84.06 103 PHE A O 1
ATOM 826 N N . ARG A 1 104 ? 7.461 5.819 1.906 1.00 87.62 104 ARG A N 1
ATOM 827 C CA . ARG A 1 104 ? 8.546 6.798 1.733 1.00 87.62 104 ARG A CA 1
ATOM 828 C C . ARG A 1 104 ? 9.719 6.186 0.978 1.00 87.62 104 ARG A C 1
ATOM 830 O O . ARG A 1 104 ? 10.140 6.749 -0.027 1.00 87.62 104 ARG A O 1
ATOM 837 N N . PHE A 1 105 ? 10.157 4.997 1.387 1.00 91.44 105 PHE A N 1
ATOM 838 C CA . PHE A 1 105 ? 11.237 4.277 0.718 1.00 91.44 105 PHE A CA 1
ATOM 839 C C . PHE A 1 105 ? 10.925 3.998 -0.762 1.00 91.44 105 PHE A C 1
ATOM 841 O O . PHE A 1 105 ? 11.741 4.280 -1.639 1.00 91.44 105 PHE A O 1
ATOM 848 N N . ALA A 1 106 ? 9.715 3.521 -1.070 1.00 85.62 106 ALA A N 1
ATOM 849 C CA . ALA A 1 106 ? 9.290 3.301 -2.453 1.00 85.62 106 ALA A CA 1
ATOM 850 C C . ALA A 1 106 ? 9.280 4.601 -3.282 1.00 85.62 106 ALA A C 1
ATOM 852 O O . ALA A 1 106 ? 9.696 4.603 -4.442 1.00 85.62 106 ALA A O 1
ATOM 853 N N . SER A 1 107 ? 8.852 5.716 -2.683 1.00 89.69 107 SER A N 1
ATOM 854 C CA . SER A 1 107 ? 8.831 7.032 -3.337 1.00 89.69 107 SER A CA 1
ATOM 855 C C . SER A 1 107 ? 10.240 7.552 -3.641 1.00 89.69 107 SER A C 1
ATOM 857 O O . SER A 1 107 ? 10.473 8.128 -4.705 1.00 89.69 107 SER A O 1
ATOM 859 N N . GLU A 1 108 ? 11.194 7.325 -2.735 1.00 92.44 108 GLU A N 1
ATOM 860 C CA . GLU A 1 108 ? 12.606 7.666 -2.938 1.00 92.44 108 GLU A CA 1
ATOM 861 C C . GLU A 1 108 ? 13.236 6.836 -4.062 1.00 92.44 108 GLU A C 1
ATOM 863 O O . GLU A 1 108 ? 13.901 7.393 -4.939 1.00 92.44 108 GLU A O 1
ATOM 868 N N . LEU A 1 109 ? 12.971 5.525 -4.096 1.00 93.25 109 LEU A N 1
ATOM 869 C CA . LEU A 1 109 ? 13.415 4.657 -5.190 1.00 93.25 109 LEU A CA 1
ATOM 870 C C . LEU A 1 109 ? 12.836 5.092 -6.541 1.00 93.25 109 LEU A C 1
ATOM 872 O O . LEU A 1 109 ? 13.569 5.139 -7.531 1.00 93.25 109 LEU A O 1
ATOM 876 N N . PHE A 1 110 ? 11.548 5.449 -6.586 1.00 89.25 110 PHE A N 1
ATOM 877 C CA . PHE A 1 110 ? 10.904 5.938 -7.805 1.00 89.25 110 PHE A CA 1
ATOM 878 C C . PHE A 1 110 ? 11.547 7.235 -8.301 1.00 89.25 110 PHE A C 1
ATOM 880 O O . PHE A 1 110 ? 11.880 7.349 -9.481 1.00 89.25 110 PHE A O 1
ATOM 887 N N . ARG A 1 111 ? 11.791 8.190 -7.394 1.00 91.56 111 ARG A N 1
ATOM 888 C CA . ARG A 1 111 ? 12.483 9.442 -7.725 1.00 91.56 111 ARG A CA 1
ATOM 889 C C . ARG A 1 111 ? 13.871 9.166 -8.303 1.00 91.56 111 ARG A C 1
ATOM 891 O O . ARG A 1 111 ? 14.180 9.653 -9.384 1.00 91.56 111 ARG A O 1
ATOM 898 N N . LYS A 1 112 ? 14.655 8.307 -7.644 1.00 95.31 112 LYS A N 1
ATOM 899 C CA . LYS A 1 112 ? 15.992 7.915 -8.110 1.00 95.31 112 LYS A CA 1
ATOM 900 C C . LYS A 1 112 ? 15.956 7.265 -9.497 1.00 95.31 112 LYS A C 1
ATOM 902 O O . LYS A 1 112 ? 16.770 7.601 -10.350 1.00 95.31 112 LYS A O 1
ATOM 907 N N . SER A 1 113 ? 15.024 6.340 -9.732 1.00 90.62 113 SER A N 1
ATOM 908 C CA . SER A 1 113 ? 14.854 5.693 -11.040 1.00 90.62 113 SER A CA 1
ATOM 909 C C . SER A 1 113 ? 14.503 6.708 -12.128 1.00 90.62 113 SER A C 1
ATOM 911 O O . SER A 1 113 ? 15.093 6.685 -13.207 1.00 90.62 113 SER A O 1
ATOM 913 N N . HIS A 1 114 ? 13.596 7.635 -11.833 1.00 93.94 114 HIS A N 1
ATOM 914 C CA . HIS A 1 114 ? 13.203 8.685 -12.761 1.00 93.94 114 HIS A CA 1
ATOM 915 C C . HIS A 1 114 ? 14.359 9.643 -13.090 1.00 93.94 114 HIS A C 1
ATOM 917 O O . HIS A 1 114 ? 14.517 10.032 -14.248 1.00 93.94 114 HIS A O 1
ATOM 923 N N . ASP A 1 115 ? 15.206 9.977 -12.117 1.00 94.00 115 ASP A N 1
ATOM 924 C CA . ASP A 1 115 ? 16.389 10.810 -12.350 1.00 94.00 115 ASP A CA 1
ATOM 925 C C . ASP A 1 115 ? 17.409 10.105 -13.259 1.00 94.00 115 ASP A C 1
ATOM 927 O O . ASP A 1 115 ? 17.936 10.726 -14.184 1.00 94.00 115 ASP A O 1
ATOM 931 N N . ILE A 1 116 ? 17.614 8.794 -13.075 1.00 93.62 116 ILE A N 1
ATOM 932 C CA . ILE A 1 116 ? 18.452 7.968 -13.963 1.00 93.62 116 ILE A CA 1
ATOM 933 C C . ILE A 1 116 ? 17.878 7.940 -15.386 1.00 93.62 116 ILE A C 1
ATOM 935 O O . ILE A 1 116 ? 18.618 8.137 -16.348 1.00 93.62 116 ILE A O 1
ATOM 939 N N . LEU A 1 117 ? 16.563 7.742 -15.539 1.00 92.56 117 LEU A N 1
ATOM 940 C CA . LEU A 1 117 ? 15.911 7.755 -16.853 1.00 92.56 117 LEU A CA 1
ATOM 941 C C . LEU A 1 117 ? 16.060 9.115 -17.543 1.00 92.56 117 LEU A C 1
ATOM 943 O O . LEU A 1 117 ? 16.374 9.172 -18.731 1.00 92.56 117 LEU A O 1
ATOM 947 N N . ARG A 1 118 ? 15.885 10.217 -16.805 1.00 92.06 118 ARG A N 1
ATOM 948 C CA . ARG A 1 118 ? 16.093 11.566 -17.344 1.00 92.06 118 ARG A CA 1
ATOM 949 C C . ARG A 1 118 ? 17.537 11.804 -17.764 1.00 92.06 118 ARG A C 1
ATOM 951 O O . ARG A 1 118 ? 17.742 12.406 -18.813 1.00 92.06 118 ARG A O 1
ATOM 958 N N . ALA A 1 119 ? 18.511 11.337 -16.985 1.00 93.56 119 ALA A N 1
ATOM 959 C CA . ALA A 1 119 ? 19.922 11.428 -17.350 1.00 93.56 119 ALA A CA 1
ATOM 960 C C . ALA A 1 119 ? 20.213 10.649 -18.646 1.00 93.56 119 ALA A C 1
ATOM 962 O O . ALA A 1 119 ? 20.753 11.223 -19.588 1.00 93.56 119 ALA A O 1
ATOM 963 N N . ALA A 1 120 ? 19.745 9.401 -18.745 1.00 90.12 120 ALA A N 1
ATOM 964 C CA . ALA A 1 120 ? 19.945 8.548 -19.918 1.00 90.12 120 ALA A CA 1
ATOM 965 C C . ALA A 1 120 ? 19.267 9.081 -21.195 1.00 90.12 120 ALA A C 1
ATOM 967 O O . ALA A 1 120 ? 19.802 8.920 -22.289 1.00 90.12 120 ALA A O 1
ATOM 968 N N . ILE A 1 121 ? 18.100 9.729 -21.080 1.00 89.19 121 ILE A N 1
ATOM 969 C CA . ILE A 1 121 ? 17.443 10.397 -22.218 1.00 89.19 121 ILE A CA 1
ATOM 970 C C . ILE A 1 121 ? 18.248 11.624 -22.663 1.00 89.19 121 ILE A C 1
ATOM 972 O O . ILE A 1 121 ? 18.324 11.902 -23.855 1.00 89.19 121 ILE A O 1
ATOM 976 N N . ARG A 1 122 ? 18.851 12.357 -21.721 1.00 87.81 122 ARG A N 1
ATOM 977 C CA . ARG A 1 122 ? 19.585 13.599 -21.999 1.00 87.81 122 ARG A CA 1
ATOM 978 C C . ARG A 1 122 ? 20.984 13.366 -22.578 1.00 87.81 122 ARG A C 1
ATOM 980 O O . ARG A 1 122 ? 21.478 14.234 -23.285 1.00 87.81 122 ARG A O 1
ATOM 987 N N . GLU A 1 123 ? 21.608 12.228 -22.275 1.00 69.25 123 GLU A N 1
ATOM 988 C CA . GLU A 1 123 ? 22.934 11.829 -22.780 1.00 69.25 123 GLU A CA 1
ATOM 989 C C . GLU A 1 123 ? 22.911 11.144 -24.157 1.00 69.25 123 GLU A C 1
ATOM 991 O O . GLU A 1 123 ? 23.976 10.874 -24.709 1.00 69.25 123 GLU A O 1
ATOM 996 N N . ARG A 1 124 ? 21.737 10.868 -24.740 1.00 52.25 124 ARG A N 1
ATOM 997 C CA . ARG A 1 124 ? 21.629 10.381 -26.124 1.00 52.25 124 ARG A CA 1
ATOM 998 C C . ARG A 1 124 ? 21.534 11.584 -27.084 1.00 52.25 124 ARG A C 1
ATOM 1000 O O . ARG A 1 124 ? 20.480 12.221 -27.079 1.00 52.25 124 ARG A O 1
ATOM 1007 N N . PRO A 1 125 ? 22.594 11.929 -27.850 1.00 50.59 125 PRO A N 1
ATOM 1008 C CA . PRO A 1 125 ? 22.506 12.897 -28.946 1.00 50.59 125 PRO A CA 1
ATOM 1009 C C . PRO A 1 125 ? 21.674 12.371 -30.122 1.00 50.59 125 PRO A C 1
ATOM 1011 O O . PRO A 1 125 ? 21.613 11.131 -30.307 1.00 50.59 125 PRO A O 1
#